Protein AF-A0AAC9FHW4-F1 (afdb_monomer)

Structure (mmCIF, N/CA/C/O backbone):
data_AF-A0AAC9FHW4-F1
#
_entry.id   AF-A0AAC9FHW4-F1
#
loop_
_atom_site.group_PDB
_atom_site.id
_atom_site.type_symbol
_atom_site.label_atom_id
_atom_site.label_alt_id
_atom_site.label_comp_id
_atom_site.label_asym_id
_atom_site.label_entity_id
_atom_site.label_seq_id
_atom_site.pdbx_PDB_ins_code
_atom_site.Cartn_x
_atom_site.Cartn_y
_atom_site.Cartn_z
_atom_site.occupancy
_atom_site.B_iso_or_equiv
_atom_site.auth_seq_id
_atom_site.auth_comp_id
_atom_site.auth_asym_id
_atom_site.auth_atom_id
_atom_site.pdbx_PDB_model_num
ATOM 1 N N . MET A 1 1 ? 6.928 -5.629 9.875 1.00 73.44 1 MET A N 1
ATOM 2 C CA . MET A 1 1 ? 7.093 -4.383 9.097 1.00 73.44 1 MET A CA 1
ATOM 3 C C . MET A 1 1 ? 8.314 -4.429 8.201 1.00 73.44 1 MET A C 1
ATOM 5 O O . MET A 1 1 ? 8.161 -4.193 7.017 1.00 73.44 1 MET A O 1
ATOM 9 N N . GLN A 1 2 ? 9.474 -4.839 8.719 1.00 75.31 2 GLN A N 1
ATOM 10 C CA . GLN A 1 2 ? 10.683 -5.046 7.914 1.00 75.31 2 GLN A CA 1
ATOM 11 C C . GLN A 1 2 ? 10.472 -5.975 6.700 1.00 75.31 2 GLN A C 1
ATOM 13 O O . GLN A 1 2 ? 11.010 -5.702 5.638 1.00 75.31 2 GLN A O 1
ATOM 18 N N . LEU A 1 3 ? 9.612 -6.999 6.814 1.00 80.44 3 LEU A N 1
ATOM 19 C CA . LEU A 1 3 ? 9.205 -7.847 5.680 1.00 80.44 3 LEU A CA 1
ATOM 20 C C . LEU A 1 3 ? 8.473 -7.079 4.564 1.00 80.44 3 LEU A C 1
ATOM 22 O O . LEU A 1 3 ? 8.723 -7.333 3.396 1.00 80.44 3 LEU A O 1
ATOM 26 N N . LEU A 1 4 ? 7.598 -6.126 4.908 1.00 85.44 4 LEU A N 1
ATOM 27 C CA . LEU A 1 4 ? 6.875 -5.317 3.920 1.00 85.44 4 LEU A CA 1
ATOM 28 C C . LEU A 1 4 ? 7.820 -4.360 3.190 1.00 85.44 4 LEU A C 1
ATOM 30 O O . LEU A 1 4 ? 7.746 -4.245 1.973 1.00 85.44 4 LEU A O 1
ATOM 34 N N . VAL A 1 5 ? 8.695 -3.681 3.938 1.00 86.81 5 VAL A N 1
ATOM 35 C CA . VAL A 1 5 ? 9.713 -2.795 3.354 1.00 86.81 5 VAL A CA 1
ATOM 36 C C . VAL A 1 5 ? 10.633 -3.605 2.441 1.00 86.81 5 VAL A C 1
ATOM 38 O O . VAL A 1 5 ? 10.823 -3.232 1.291 1.00 86.81 5 VAL A O 1
ATOM 41 N N . GLY A 1 6 ? 11.104 -4.763 2.914 1.00 86.06 6 GLY A N 1
ATOM 42 C CA . GLY A 1 6 ? 11.945 -5.663 2.131 1.00 86.06 6 GLY A CA 1
ATOM 43 C C . GLY A 1 6 ? 11.282 -6.158 0.846 1.00 86.06 6 GLY A C 1
ATOM 44 O O . GLY A 1 6 ? 11.947 -6.192 -0.178 1.00 86.06 6 GLY A O 1
ATOM 45 N N . GLU A 1 7 ? 9.987 -6.492 0.864 1.00 86.38 7 GLU A N 1
ATOM 46 C CA . GLU A 1 7 ? 9.257 -6.894 -0.350 1.00 86.38 7 GLU A CA 1
ATOM 47 C C . GLU A 1 7 ? 9.113 -5.726 -1.339 1.00 86.38 7 GLU A C 1
ATOM 49 O O . GLU A 1 7 ? 9.273 -5.908 -2.544 1.00 86.38 7 GLU A O 1
ATOM 54 N N . LEU A 1 8 ? 8.828 -4.519 -0.836 1.00 89.12 8 LEU A N 1
ATOM 55 C CA . LEU A 1 8 ? 8.632 -3.325 -1.661 1.00 89.12 8 LEU A CA 1
ATOM 56 C C . LEU A 1 8 ? 9.924 -2.820 -2.312 1.00 89.12 8 LEU A C 1
ATOM 58 O O . LEU A 1 8 ? 9.878 -2.329 -3.437 1.00 89.12 8 LEU A O 1
ATOM 62 N N . GLU A 1 9 ? 11.051 -2.940 -1.615 1.00 91.00 9 GLU A N 1
ATOM 63 C CA . GLU A 1 9 ? 12.380 -2.554 -2.107 1.00 91.00 9 GLU A CA 1
ATOM 64 C C . GLU A 1 9 ? 13.094 -3.712 -2.825 1.00 91.00 9 GLU A C 1
ATOM 66 O O . GLU A 1 9 ? 14.223 -3.560 -3.288 1.00 91.00 9 GLU A O 1
ATOM 71 N N . SER A 1 10 ? 12.454 -4.884 -2.918 1.00 86.94 10 SER A N 1
ATOM 72 C CA . SER A 1 10 ? 13.058 -6.076 -3.508 1.00 86.94 10 SER A CA 1
ATOM 73 C C . SER A 1 10 ? 13.203 -5.969 -5.024 1.00 86.94 10 SER A C 1
ATOM 75 O O . SER A 1 10 ? 12.251 -5.665 -5.751 1.00 86.94 10 SER A O 1
ATOM 77 N N . GLU A 1 11 ? 14.359 -6.405 -5.524 1.00 89.06 11 GLU A N 1
ATOM 78 C CA . GLU A 1 11 ? 14.592 -6.648 -6.952 1.00 89.06 11 GLU A CA 1
ATOM 79 C C . GLU A 1 11 ? 13.652 -7.712 -7.539 1.00 89.06 11 GLU A C 1
ATOM 81 O O . GLU A 1 11 ? 13.409 -7.716 -8.742 1.00 89.06 11 GLU A O 1
ATOM 86 N N . LYS A 1 12 ? 13.076 -8.591 -6.700 1.00 87.50 12 LYS A N 1
ATOM 87 C CA . LYS A 1 12 ? 12.129 -9.637 -7.120 1.00 87.50 12 LYS A CA 1
ATOM 88 C C . LYS A 1 12 ? 10.969 -9.071 -7.940 1.00 87.50 12 LYS A C 1
ATOM 90 O O . LYS A 1 12 ? 10.537 -9.708 -8.897 1.00 87.50 12 LYS A O 1
ATOM 95 N N . HIS A 1 13 ? 10.462 -7.902 -7.548 1.00 89.00 13 HIS A N 1
ATOM 96 C CA . HIS A 1 13 ? 9.366 -7.233 -8.244 1.00 89.00 13 HIS A CA 1
ATOM 97 C C . HIS A 1 13 ? 9.831 -6.000 -9.030 1.00 89.00 13 HIS A C 1
ATOM 99 O O . HIS A 1 13 ? 9.156 -5.641 -9.999 1.00 89.00 13 HIS A O 1
ATOM 105 N N . ASP A 1 14 ? 10.950 -5.372 -8.639 1.00 92.81 14 ASP A N 1
ATOM 106 C CA . ASP A 1 14 ? 11.435 -4.086 -9.173 1.00 92.81 14 ASP A CA 1
ATOM 107 C C . ASP A 1 14 ? 10.285 -3.073 -9.281 1.00 92.81 14 ASP A C 1
ATOM 109 O O . ASP A 1 14 ? 9.870 -2.655 -10.369 1.00 92.81 14 ASP A O 1
ATOM 113 N N . PHE A 1 15 ? 9.684 -2.767 -8.127 1.00 94.88 15 PHE A N 1
ATOM 114 C CA . PHE A 1 15 ? 8.540 -1.871 -8.066 1.00 94.88 15 PHE A CA 1
ATOM 115 C C . PHE A 1 15 ? 8.931 -0.431 -8.401 1.00 94.88 15 PHE A C 1
ATOM 117 O O . PHE A 1 15 ? 9.879 0.138 -7.861 1.00 94.88 15 PHE A O 1
ATOM 124 N N . ARG A 1 16 ? 8.110 0.196 -9.243 1.00 95.69 16 ARG A N 1
ATOM 125 C CA . ARG A 1 16 ? 8.141 1.619 -9.565 1.00 95.69 16 ARG A CA 1
ATOM 126 C C . ARG A 1 16 ? 6.859 2.282 -9.125 1.00 95.69 16 ARG A C 1
ATOM 128 O O . ARG A 1 16 ? 5.760 1.743 -9.278 1.00 95.69 16 ARG A O 1
ATOM 135 N N . PHE A 1 17 ? 6.992 3.485 -8.589 1.00 96.75 17 PHE A N 1
ATOM 136 C CA . PHE A 1 17 ? 5.844 4.275 -8.202 1.00 96.75 17 PHE A CA 1
ATOM 137 C C . PHE 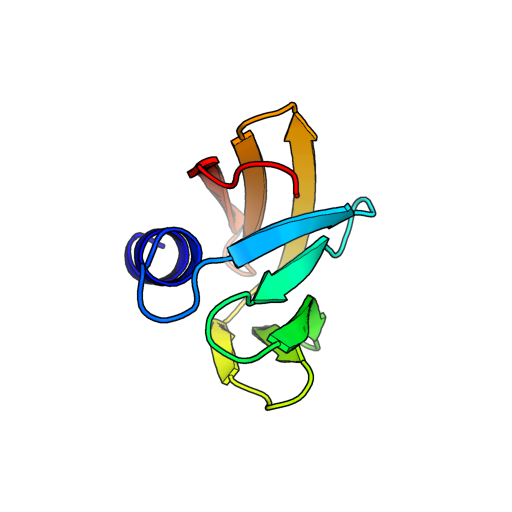A 1 17 ? 5.059 4.687 -9.448 1.00 96.75 17 PHE A C 1
ATOM 139 O O . PHE A 1 17 ? 5.614 5.284 -10.373 1.00 96.75 17 PHE A O 1
ATOM 146 N N . LYS A 1 18 ? 3.749 4.411 -9.442 1.00 96.19 18 LYS A N 1
ATOM 147 C CA . LYS A 1 18 ? 2.834 4.818 -10.513 1.00 96.19 18 LYS A CA 1
ATOM 148 C C . LYS A 1 18 ? 1.924 5.966 -10.085 1.00 96.19 18 LYS A C 1
ATOM 150 O O . LYS A 1 18 ? 1.860 6.987 -10.761 1.00 96.19 18 LYS A O 1
ATOM 155 N N . SER A 1 19 ? 1.185 5.792 -8.990 1.00 96.69 19 SER A N 1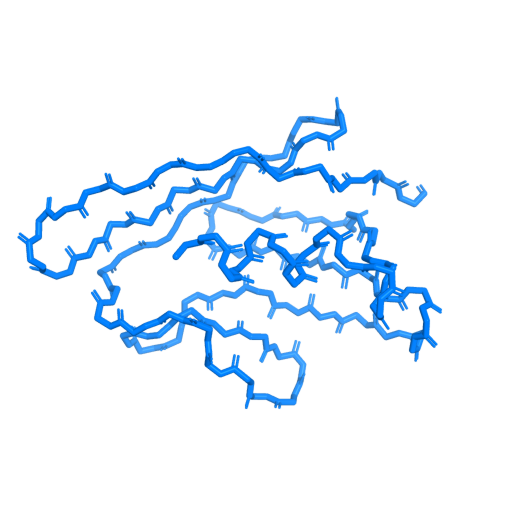
ATOM 156 C CA . SER A 1 19 ? 0.294 6.814 -8.412 1.00 96.69 19 SER A CA 1
ATOM 157 C C . SER A 1 19 ? -0.172 6.396 -7.015 1.00 96.69 19 SER A C 1
ATOM 159 O O . SER A 1 19 ? -0.137 5.211 -6.693 1.00 96.69 19 SER A O 1
ATOM 161 N N . ASN A 1 20 ? -0.663 7.325 -6.193 1.00 97.06 20 ASN A N 1
ATOM 162 C CA . ASN A 1 20 ? -1.307 7.003 -4.919 1.00 97.06 20 ASN A CA 1
ATOM 163 C C . ASN A 1 20 ? -2.575 7.827 -4.677 1.00 97.06 20 ASN A C 1
ATOM 165 O O . ASN A 1 20 ? -2.785 8.885 -5.265 1.00 97.06 20 ASN A O 1
ATOM 169 N N . SER A 1 21 ? -3.396 7.316 -3.768 1.00 96.44 21 SER A N 1
ATOM 170 C CA . SER A 1 21 ? -4.363 8.081 -2.988 1.00 96.44 21 SER A CA 1
ATOM 171 C C . SER A 1 21 ? -3.901 8.092 -1.526 1.00 96.44 21 SER A C 1
ATOM 173 O O . SER A 1 21 ? -2.836 7.567 -1.195 1.00 96.44 21 SER A O 1
ATOM 175 N N . SER A 1 22 ? -4.705 8.658 -0.630 1.00 95.31 22 SER A N 1
ATOM 176 C CA . SER A 1 22 ? -4.422 8.609 0.801 1.00 95.31 22 SER A CA 1
ATOM 177 C C . SER A 1 22 ? -4.487 7.190 1.364 1.00 95.31 22 SER A C 1
ATOM 179 O O . SER A 1 22 ? -3.771 6.925 2.315 1.00 95.31 22 SER A O 1
ATOM 181 N N . THR A 1 23 ? -5.285 6.275 0.799 1.00 96.50 23 THR A N 1
ATOM 182 C CA . THR A 1 23 ? -5.547 4.931 1.367 1.00 96.50 23 THR A CA 1
ATOM 183 C C . THR A 1 23 ? -5.049 3.757 0.524 1.00 96.50 23 THR A C 1
ATOM 185 O O . THR A 1 23 ? -5.147 2.609 0.957 1.00 96.50 23 THR A O 1
ATOM 188 N N . TY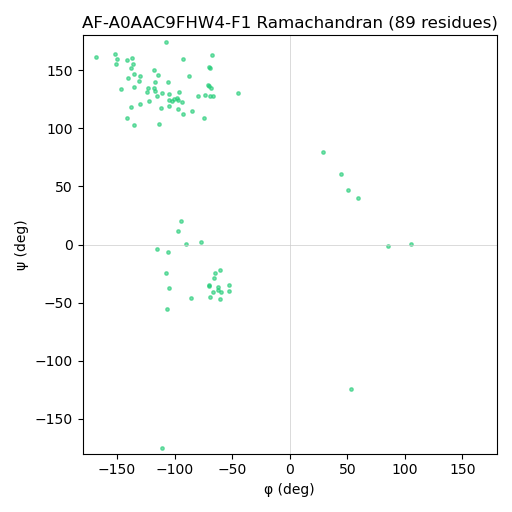R A 1 24 ? -4.505 4.016 -0.666 1.00 96.69 24 TYR A N 1
ATOM 189 C CA . TYR A 1 24 ? -3.905 2.992 -1.521 1.00 96.69 24 TYR A CA 1
ATOM 190 C C . TYR A 1 24 ? -2.776 3.569 -2.374 1.00 96.69 24 TYR A C 1
ATOM 192 O O . TYR A 1 24 ? -2.744 4.768 -2.660 1.00 96.69 24 TYR A 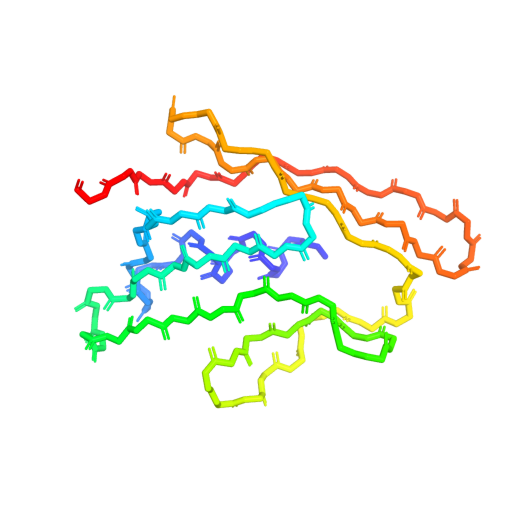O 1
ATOM 200 N N . VAL A 1 25 ? -1.896 2.697 -2.858 1.00 97.19 25 VAL A N 1
ATOM 201 C CA . VAL A 1 25 ? -0.858 3.030 -3.841 1.00 97.19 25 VAL A CA 1
ATOM 202 C C . VAL A 1 25 ? -0.868 2.020 -4.983 1.00 97.19 25 VAL A C 1
ATOM 204 O O . VAL A 1 25 ? -1.068 0.826 -4.770 1.00 97.19 25 VAL A O 1
ATOM 207 N N . TYR A 1 26 ? -0.667 2.510 -6.202 1.00 97.38 26 TYR A N 1
ATOM 208 C CA . TYR A 1 26 ? -0.390 1.690 -7.370 1.00 97.38 26 TYR A CA 1
ATOM 209 C C . TYR A 1 26 ? 1.116 1.659 -7.627 1.00 97.38 26 TYR A C 1
ATOM 211 O O . TYR A 1 26 ? 1.752 2.707 -7.780 1.00 97.38 26 TYR A O 1
ATOM 219 N N . LEU A 1 27 ? 1.656 0.449 -7.714 1.00 95.62 27 LEU A N 1
ATOM 220 C CA . LEU A 1 27 ? 3.047 0.157 -8.029 1.00 95.62 27 LEU A CA 1
ATOM 221 C C . LEU A 1 27 ? 3.098 -0.646 -9.323 1.00 95.62 27 LEU A C 1
ATOM 223 O O . LEU A 1 27 ? 2.323 -1.579 -9.517 1.00 95.62 27 LEU A O 1
ATOM 227 N N . GLU A 1 28 ? 3.990 -0.278 -10.225 1.00 95.50 28 GLU A N 1
ATOM 228 C CA . GLU A 1 28 ? 4.276 -1.060 -11.420 1.00 95.50 28 GLU A CA 1
ATOM 229 C C . GLU A 1 28 ? 5.454 -1.984 -11.124 1.00 95.50 28 GLU A C 1
ATOM 231 O O . GLU A 1 28 ? 6.504 -1.515 -10.709 1.00 95.50 28 GLU A O 1
ATOM 236 N N . SER A 1 29 ? 5.278 -3.291 -11.291 1.00 94.25 29 SER A N 1
ATOM 237 C CA . SER A 1 29 ? 6.385 -4.243 -11.271 1.00 94.25 29 SER A CA 1
ATOM 238 C C . SER A 1 29 ? 6.988 -4.298 -12.666 1.00 94.25 29 SER A C 1
ATOM 240 O O . SER A 1 29 ? 6.327 -4.747 -13.607 1.00 94.25 29 SER A O 1
ATOM 242 N N . ASN A 1 30 ? 8.241 -3.867 -12.798 1.00 93.12 30 ASN A N 1
ATOM 243 C CA . ASN A 1 30 ? 8.979 -4.005 -14.052 1.00 93.12 30 ASN A CA 1
ATOM 244 C C . ASN A 1 30 ? 9.322 -5.472 -14.341 1.00 93.12 30 ASN A C 1
ATOM 246 O O . ASN A 1 30 ? 9.282 -5.886 -15.498 1.00 93.12 30 ASN A O 1
ATOM 250 N N . ALA A 1 31 ? 9.611 -6.264 -13.300 1.00 92.38 31 ALA A N 1
ATOM 251 C CA . ALA A 1 31 ? 9.946 -7.681 -13.436 1.00 92.38 31 ALA A CA 1
ATOM 252 C C . ALA A 1 31 ? 8.790 -8.496 -14.043 1.00 92.38 31 ALA A C 1
ATOM 254 O O . ALA A 1 31 ? 9.008 -9.403 -14.844 1.00 92.38 31 ALA A O 1
ATOM 255 N N . GLU A 1 32 ? 7.549 -8.153 -13.690 1.00 90.94 32 GLU A N 1
ATOM 256 C CA . GLU A 1 32 ? 6.357 -8.878 -14.136 1.00 90.94 32 GLU A CA 1
ATOM 257 C C . GLU A 1 32 ? 5.544 -8.144 -15.210 1.00 90.94 32 GLU A C 1
ATOM 259 O O . GLU A 1 32 ? 4.573 -8.706 -15.722 1.00 90.94 32 GLU A O 1
ATOM 264 N N . ASN A 1 33 ? 5.908 -6.899 -15.538 1.00 91.31 33 ASN A N 1
ATOM 265 C CA . ASN A 1 33 ? 5.165 -5.996 -16.422 1.00 91.31 33 ASN A CA 1
ATOM 266 C C . ASN A 1 33 ? 3.674 -5.875 -16.031 1.00 91.31 33 ASN A C 1
ATOM 268 O O . ASN A 1 33 ? 2.765 -6.008 -16.856 1.00 91.31 33 ASN A O 1
ATOM 272 N N . LYS A 1 34 ? 3.415 -5.681 -14.730 1.00 93.19 34 LYS A N 1
ATOM 273 C CA . LYS A 1 34 ? 2.069 -5.636 -14.131 1.00 93.19 34 LYS A CA 1
ATOM 274 C C . LYS A 1 34 ? 1.929 -4.491 -13.144 1.00 93.19 34 LYS A C 1
ATOM 276 O O . LYS A 1 34 ? 2.895 -4.052 -12.532 1.00 93.19 34 LYS A O 1
ATOM 281 N N . VAL A 1 35 ? 0.693 -4.044 -12.942 1.00 95.31 35 VAL A N 1
ATOM 282 C CA . VAL A 1 35 ? 0.365 -3.022 -11.944 1.00 95.31 35 VAL A CA 1
ATOM 283 C C . VAL A 1 35 ? -0.298 -3.685 -10.752 1.00 95.31 35 VAL A C 1
ATOM 285 O O . VAL A 1 35 ? -1.332 -4.337 -10.891 1.00 95.31 35 VAL A O 1
ATOM 288 N N . TYR A 1 36 ? 0.283 -3.453 -9.587 1.00 94.75 36 TYR A N 1
ATOM 289 C CA . TYR A 1 36 ? -0.222 -3.885 -8.302 1.00 94.75 36 TYR A CA 1
ATOM 290 C C . TYR A 1 36 ? -0.816 -2.704 -7.545 1.00 94.75 36 TYR A C 1
ATOM 292 O O . TYR A 1 36 ? -0.272 -1.602 -7.542 1.00 94.75 36 TYR A O 1
ATOM 300 N N . LYS A 1 37 ? -1.937 -2.940 -6.877 1.00 96.00 37 LYS A N 1
ATOM 301 C CA . LYS A 1 37 ? -2.546 -2.032 -5.914 1.00 96.00 37 LYS A CA 1
ATOM 302 C C . LYS A 1 37 ? -2.286 -2.561 -4.516 1.00 96.00 37 LYS A C 1
ATOM 304 O O . LYS A 1 37 ? -2.725 -3.666 -4.194 1.00 96.00 37 LYS A O 1
ATOM 309 N N . LEU A 1 38 ? -1.596 -1.769 -3.707 1.00 95.56 38 LEU A N 1
ATOM 310 C CA . LEU A 1 38 ? -1.408 -2.009 -2.285 1.00 95.56 38 LEU A CA 1
ATOM 311 C C . LEU A 1 38 ? -2.447 -1.194 -1.517 1.00 95.56 38 LEU A C 1
ATOM 313 O O . LEU A 1 38 ? -2.461 0.037 -1.589 1.00 95.56 38 LEU A O 1
ATOM 317 N N . GLU A 1 39 ? -3.337 -1.879 -0.810 1.00 95.69 39 GLU A N 1
ATOM 318 C CA . GLU A 1 39 ? -4.416 -1.248 -0.054 1.00 95.69 39 GLU A CA 1
ATOM 319 C C . GLU A 1 39 ? -4.834 -2.084 1.151 1.00 95.69 39 GLU A C 1
ATOM 321 O O . GLU A 1 39 ? -4.554 -3.285 1.225 1.00 95.69 39 GLU A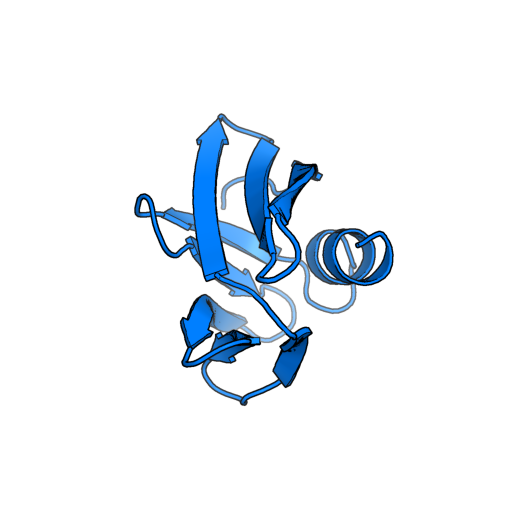 O 1
ATOM 326 N N . LYS A 1 40 ? -5.555 -1.447 2.076 1.00 94.94 40 LYS A N 1
ATOM 327 C CA . LYS A 1 40 ? -6.275 -2.171 3.117 1.00 94.94 40 LYS A CA 1
ATOM 328 C C . LYS A 1 40 ? -7.507 -2.852 2.522 1.00 94.94 40 LYS A C 1
ATOM 330 O O . LYS A 1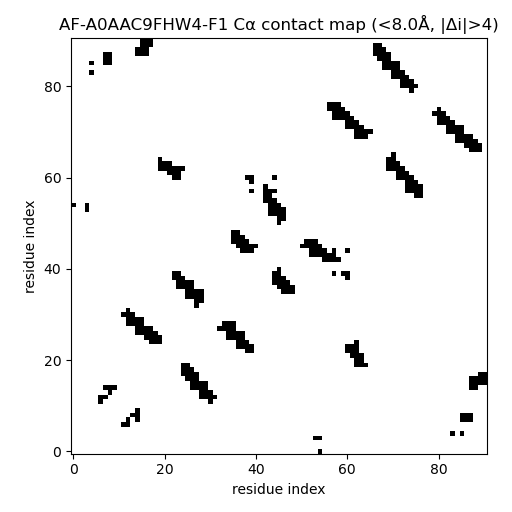 40 ? -8.341 -2.194 1.904 1.00 9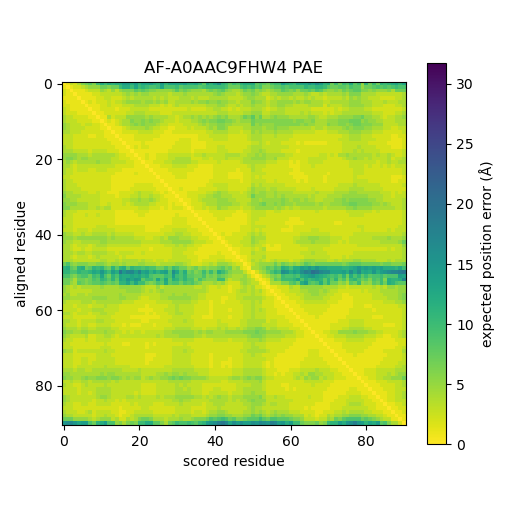4.94 40 LYS A O 1
ATOM 335 N N . TYR A 1 41 ? -7.659 -4.142 2.775 1.00 93.56 41 TYR A N 1
ATOM 336 C CA . TYR A 1 41 ? -8.860 -4.912 2.486 1.00 93.56 41 TYR A CA 1
ATOM 337 C C . TYR A 1 41 ? -9.251 -5.684 3.740 1.00 93.56 41 TYR A C 1
ATOM 339 O O . TYR A 1 41 ? -8.454 -6.461 4.248 1.00 93.56 41 TYR A O 1
ATOM 347 N N . GLN A 1 42 ? -10.465 -5.448 4.246 1.00 92.56 42 GLN A N 1
ATOM 348 C CA . GLN A 1 42 ? -10.867 -5.917 5.578 1.00 92.56 42 GLN A CA 1
ATOM 349 C C . GLN A 1 42 ? -9.845 -5.460 6.628 1.00 92.56 42 GLN A C 1
ATOM 351 O O . GLN A 1 42 ? -9.609 -4.257 6.705 1.00 92.56 42 GLN A O 1
ATOM 356 N N . ASP A 1 43 ? -9.259 -6.351 7.415 1.00 94.12 43 ASP A N 1
ATOM 357 C CA . ASP A 1 43 ? -8.249 -6.083 8.442 1.00 94.12 43 ASP A CA 1
ATOM 358 C C . ASP A 1 43 ? -6.806 -6.311 7.954 1.00 94.12 43 ASP A C 1
ATOM 360 O O . ASP A 1 43 ? -5.868 -6.285 8.749 1.00 94.12 43 ASP A O 1
ATOM 364 N N . GLU A 1 44 ? -6.599 -6.476 6.646 1.00 93.50 44 GLU A N 1
ATOM 365 C CA . GLU A 1 44 ? -5.294 -6.789 6.063 1.00 93.50 44 GLU A CA 1
ATOM 366 C C . GLU A 1 44 ? -4.796 -5.704 5.107 1.00 93.50 44 GLU A C 1
ATOM 368 O O . GLU A 1 44 ? -5.570 -5.047 4.412 1.00 93.50 44 GLU A O 1
ATOM 373 N N . LEU A 1 45 ? -3.476 -5.559 5.008 1.00 93.56 45 LEU A N 1
ATOM 374 C CA . LEU A 1 45 ? -2.800 -4.854 3.924 1.00 93.56 45 LEU A CA 1
ATOM 375 C C . LEU A 1 45 ? -2.349 -5.884 2.894 1.00 93.56 45 LEU A C 1
ATOM 377 O O . LEU A 1 45 ? -1.615 -6.814 3.234 1.00 93.56 45 LEU A O 1
ATOM 381 N N . ARG A 1 46 ? -2.757 -5.705 1.638 1.00 92.75 46 ARG A N 1
ATOM 382 C CA . ARG A 1 46 ? -2.515 -6.694 0.582 1.00 92.75 46 ARG A CA 1
ATOM 383 C C . ARG A 1 46 ? -2.179 -6.070 -0.764 1.00 92.75 46 ARG A C 1
ATOM 385 O O . ARG A 1 46 ? -2.598 -4.947 -1.051 1.00 92.75 46 ARG A O 1
ATOM 392 N N . PHE A 1 47 ? -1.538 -6.860 -1.621 1.00 92.50 47 PHE A N 1
ATOM 393 C CA . PHE A 1 47 ? -1.454 -6.586 -3.055 1.00 92.50 47 PHE A CA 1
ATOM 394 C C . PHE A 1 47 ? -2.644 -7.166 -3.831 1.00 92.50 47 PHE A C 1
ATOM 396 O O . PHE A 1 47 ? -3.152 -8.249 -3.526 1.00 92.50 47 PHE A O 1
ATOM 403 N N . SER A 1 48 ? -3.066 -6.455 -4.877 1.00 91.56 48 SER A N 1
ATOM 404 C CA . SER A 1 48 ? -4.011 -6.943 -5.887 1.00 91.56 48 SER A CA 1
ATOM 405 C C . SER A 1 48 ? -3.608 -6.481 -7.298 1.00 91.56 48 SER A C 1
ATOM 407 O O . SER A 1 48 ? -3.135 -5.354 -7.429 1.00 91.56 48 SER A O 1
ATOM 409 N N . PRO A 1 49 ? -3.787 -7.298 -8.356 1.00 86.81 49 PRO A N 1
ATOM 410 C CA . PRO A 1 49 ? -4.277 -8.682 -8.341 1.00 86.81 49 PRO A CA 1
ATOM 411 C C . PRO A 1 49 ? -3.282 -9.648 -7.669 1.00 86.81 49 PRO A C 1
ATOM 413 O O . PRO A 1 49 ? -2.125 -9.302 -7.471 1.00 86.81 49 PRO A O 1
ATOM 416 N N . GLY A 1 50 ? -3.740 -10.847 -7.290 1.00 73.31 50 GLY A N 1
ATOM 417 C CA . GLY A 1 50 ? -2.876 -11.900 -6.728 1.00 73.31 50 GLY A CA 1
ATOM 418 C C . GLY A 1 50 ? -2.982 -12.153 -5.220 1.00 73.31 50 GLY A C 1
ATOM 419 O O . GLY A 1 50 ? -2.292 -13.045 -4.755 1.00 73.31 50 GLY A O 1
ATOM 420 N N . TYR A 1 51 ? -3.842 -11.421 -4.493 1.00 65.06 51 TYR A N 1
ATOM 421 C CA . TYR A 1 51 ? -4.143 -11.570 -3.053 1.00 65.06 51 TYR A CA 1
ATOM 422 C C . TYR A 1 51 ? -2.980 -12.135 -2.222 1.00 65.06 51 TYR A C 1
ATOM 424 O O . TYR A 1 51 ? -2.954 -13.314 -1.879 1.00 65.06 51 TYR A O 1
ATOM 432 N N . ILE A 1 52 ? -2.021 -11.272 -1.893 1.00 77.00 52 ILE A N 1
ATOM 433 C CA . ILE A 1 52 ? -0.937 -11.611 -0.967 1.00 77.00 52 ILE A CA 1
ATOM 434 C C . ILE A 1 52 ? -1.125 -10.741 0.280 1.00 77.00 52 ILE A C 1
ATOM 436 O O . ILE A 1 52 ? -0.861 -9.535 0.196 1.00 77.00 52 ILE A O 1
ATOM 440 N N . PRO A 1 53 ? -1.637 -11.290 1.399 1.00 72.50 53 PRO A N 1
ATOM 441 C CA . PRO A 1 53 ? -1.709 -10.560 2.658 1.00 72.50 53 PRO A CA 1
ATOM 442 C C . PRO A 1 53 ? -0.295 -10.351 3.210 1.00 72.50 53 PRO A C 1
ATOM 444 O O . PRO A 1 53 ? 0.488 -11.291 3.325 1.00 72.50 53 PRO A O 1
ATOM 447 N N . LEU A 1 54 ? 0.045 -9.102 3.528 1.00 82.12 54 LEU A N 1
ATOM 448 C CA . LEU A 1 54 ? 1.380 -8.712 3.996 1.00 82.12 54 LEU A CA 1
ATOM 449 C C . LEU A 1 54 ? 1.396 -8.434 5.497 1.00 82.12 54 LEU A C 1
ATOM 451 O O . LEU A 1 54 ? 2.379 -8.712 6.182 1.00 82.12 54 LEU A O 1
ATOM 455 N N . ILE A 1 55 ? 0.323 -7.825 6.002 1.00 90.06 55 ILE A N 1
ATOM 456 C CA . ILE A 1 55 ? 0.166 -7.434 7.402 1.00 90.06 55 ILE A CA 1
ATOM 457 C C . ILE A 1 55 ? -1.320 -7.568 7.757 1.00 90.06 55 ILE A C 1
ATOM 459 O O . ILE A 1 55 ? -2.162 -7.099 6.996 1.00 90.06 55 ILE A O 1
ATOM 463 N N . ALA A 1 56 ? -1.627 -8.183 8.900 1.00 91.56 56 ALA A N 1
ATOM 464 C CA . ALA A 1 56 ? -2.983 -8.353 9.434 1.00 91.56 56 ALA A CA 1
ATOM 465 C C . ALA A 1 56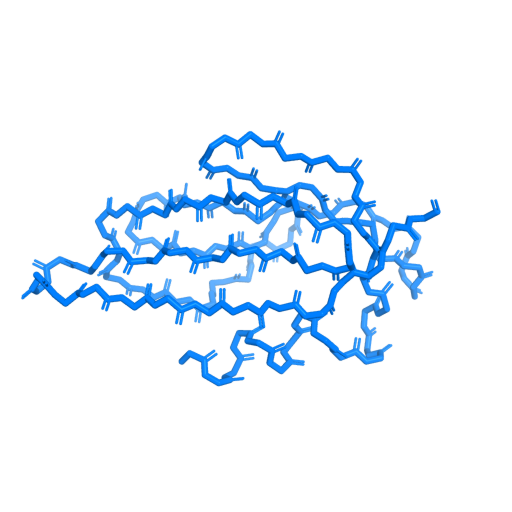 ? -3.243 -7.443 10.652 1.00 91.56 56 ALA A C 1
ATOM 467 O O . ALA A 1 56 ? -2.317 -6.794 11.153 1.00 91.56 56 ALA A O 1
ATOM 468 N N . HIS A 1 57 ? -4.490 -7.431 11.138 1.00 94.12 57 HIS A N 1
ATOM 469 C CA . HIS A 1 57 ? -4.958 -6.652 12.298 1.00 94.12 57 HIS A CA 1
ATOM 470 C C . HIS A 1 57 ? -4.764 -5.138 12.147 1.00 94.12 57 HIS A C 1
ATOM 472 O O . HIS A 1 57 ? -4.343 -4.426 13.068 1.00 94.12 57 HIS A O 1
ATOM 478 N N . ILE A 1 58 ? -5.017 -4.652 10.935 1.00 94.44 58 ILE A N 1
ATOM 479 C CA . ILE A 1 58 ? -4.872 -3.253 10.568 1.00 94.44 58 ILE A CA 1
ATOM 480 C C . ILE A 1 58 ? -6.218 -2.558 10.682 1.00 94.44 58 ILE A C 1
ATOM 482 O O . ILE A 1 58 ? -7.205 -2.953 10.063 1.00 94.44 58 ILE A O 1
ATOM 486 N N . LYS A 1 59 ? -6.209 -1.412 11.353 1.00 96.62 59 LYS A N 1
ATOM 487 C CA . LYS A 1 59 ? -7.336 -0.492 11.444 1.00 96.62 59 LYS A CA 1
ATOM 488 C C . LYS A 1 59 ? -7.374 0.479 10.270 1.00 96.62 59 LYS A C 1
ATOM 490 O O . LYS A 1 59 ? -8.424 0.675 9.655 1.00 96.62 59 LYS A O 1
ATOM 495 N N . ALA A 1 60 ? -6.231 1.067 9.927 1.00 96.50 60 ALA A N 1
ATOM 496 C CA . ALA A 1 60 ? -6.102 2.002 8.814 1.00 96.50 60 ALA A CA 1
ATOM 497 C C . ALA A 1 60 ? -4.696 1.976 8.206 1.00 96.50 60 ALA A C 1
ATOM 499 O O . ALA A 1 60 ? -3.714 1.658 8.873 1.00 96.50 60 ALA A O 1
ATOM 500 N N . VAL A 1 61 ? -4.606 2.361 6.935 1.00 96.25 61 VAL A N 1
ATOM 501 C CA . VAL A 1 61 ? -3.339 2.599 6.242 1.00 96.25 61 VAL A CA 1
ATOM 502 C C . VAL A 1 61 ? -3.394 3.958 5.563 1.00 96.25 61 VAL A C 1
ATOM 504 O O . VAL A 1 61 ? -4.455 4.363 5.080 1.00 96.25 61 VAL A O 1
ATOM 507 N N . SER A 1 62 ? -2.260 4.653 5.514 1.00 97.44 62 SER A N 1
ATOM 508 C CA . SER A 1 62 ? -2.124 5.834 4.677 1.00 97.44 62 SER A CA 1
ATOM 509 C C . SER A 1 62 ? -0.824 5.880 3.892 1.00 97.44 62 SER A C 1
ATOM 511 O O . SER A 1 62 ? 0.224 5.479 4.404 1.00 97.44 62 SER A O 1
ATOM 513 N N . PHE A 1 63 ? -0.903 6.448 2.691 1.00 97.12 63 PHE A N 1
ATOM 514 C CA . PHE A 1 63 ? 0.208 6.590 1.757 1.00 97.12 63 PHE A CA 1
ATOM 515 C C . PHE A 1 63 ? 0.426 8.057 1.374 1.00 97.12 63 PHE A C 1
ATOM 517 O O . PHE A 1 63 ? -0.526 8.763 1.043 1.00 97.12 63 PHE A O 1
ATOM 524 N N . ASP A 1 64 ? 1.683 8.497 1.377 1.00 97.00 64 ASP A N 1
ATOM 525 C CA . ASP A 1 64 ? 2.115 9.804 0.863 1.00 97.00 64 ASP A CA 1
ATOM 526 C C . ASP A 1 64 ? 3.414 9.619 0.079 1.00 97.00 64 ASP A C 1
ATOM 528 O O . ASP A 1 64 ? 4.414 9.166 0.635 1.00 97.00 64 ASP A O 1
ATOM 532 N N . TYR A 1 65 ? 3.407 9.933 -1.214 1.00 96.62 65 TYR A N 1
ATOM 533 C CA . TYR A 1 65 ? 4.587 9.779 -2.056 1.00 96.62 65 TYR A CA 1
ATOM 534 C C . TYR A 1 65 ? 5.297 11.113 -2.261 1.00 96.62 65 TYR A C 1
ATOM 536 O O . TYR A 1 65 ? 4.716 12.084 -2.747 1.00 96.62 65 TYR A O 1
ATOM 544 N N . LYS A 1 66 ? 6.589 11.130 -1.934 1.00 95.56 66 LYS A N 1
ATOM 545 C CA . LYS A 1 66 ? 7.517 12.217 -2.237 1.00 95.56 66 LYS A CA 1
ATOM 546 C C . LYS A 1 66 ? 8.793 11.598 -2.759 1.00 95.56 66 LYS A C 1
ATOM 548 O O . LYS A 1 66 ? 9.576 11.067 -1.977 1.00 95.56 66 LYS A O 1
ATOM 553 N N . GLU A 1 67 ? 8.966 11.660 -4.072 1.00 93.25 67 GLU A N 1
ATOM 554 C CA . GLU A 1 67 ? 10.073 11.021 -4.775 1.00 93.25 67 GLU A CA 1
ATOM 555 C C . GLU A 1 67 ? 11.429 11.249 -4.078 1.00 93.25 67 GLU A C 1
ATOM 557 O O . GLU A 1 67 ? 11.741 12.393 -3.730 1.00 93.25 67 GLU A O 1
ATOM 562 N N . PRO A 1 68 ? 12.226 10.183 -3.844 1.00 94.56 68 PRO A N 1
ATOM 563 C CA . PRO A 1 68 ? 12.019 8.773 -4.226 1.00 94.56 68 PRO A CA 1
ATOM 564 C C . PRO A 1 68 ? 11.353 7.905 -3.139 1.00 94.56 68 PRO A C 1
ATOM 566 O O . PRO A 1 68 ? 11.503 6.687 -3.142 1.00 94.56 68 PRO A O 1
ATOM 569 N N . PHE A 1 69 ? 10.668 8.508 -2.167 1.00 96.00 69 PHE A N 1
ATOM 570 C CA . PHE A 1 69 ? 10.140 7.800 -1.005 1.00 96.00 69 PHE A CA 1
ATOM 571 C C . PHE A 1 69 ? 8.615 7.721 -0.998 1.00 96.00 69 PHE A C 1
ATOM 573 O O . PHE A 1 69 ? 7.905 8.727 -1.081 1.00 96.00 69 PHE A O 1
ATOM 580 N N . LEU A 1 70 ? 8.109 6.512 -0.782 1.00 96.31 70 LEU A N 1
ATOM 581 C CA . LEU A 1 70 ? 6.734 6.267 -0.384 1.00 96.31 70 LEU A CA 1
ATOM 582 C C . LEU A 1 70 ? 6.662 6.203 1.143 1.00 96.31 70 LEU A C 1
ATOM 584 O O . LEU A 1 70 ? 7.166 5.268 1.765 1.00 96.31 70 LEU A O 1
ATOM 588 N N . LYS A 1 71 ? 6.006 7.184 1.756 1.00 96.25 71 LYS A N 1
ATOM 589 C CA . LYS A 1 71 ? 5.699 7.155 3.184 1.00 96.25 71 LYS A CA 1
ATOM 590 C C . LYS A 1 71 ? 4.485 6.280 3.418 1.00 96.25 71 LYS A C 1
ATOM 592 O O . LYS A 1 71 ? 3.424 6.502 2.834 1.00 96.25 71 LYS A O 1
ATOM 597 N N . LEU A 1 72 ? 4.641 5.333 4.325 1.00 95.38 72 LEU A N 1
ATOM 598 C CA . LEU A 1 72 ? 3.608 4.416 4.758 1.00 95.38 72 LEU A CA 1
ATOM 599 C C . LEU A 1 72 ? 3.330 4.646 6.239 1.00 95.38 72 LEU A C 1
ATOM 601 O O . LEU A 1 72 ? 4.249 4.675 7.055 1.00 95.38 72 LEU A O 1
ATOM 605 N N . LYS A 1 73 ? 2.056 4.766 6.602 1.00 96.56 73 LYS A N 1
ATOM 606 C CA . LYS A 1 73 ? 1.606 4.712 7.994 1.00 96.56 73 LYS A CA 1
ATOM 607 C C . LYS A 1 73 ? 0.564 3.614 8.130 1.00 96.56 73 LYS A C 1
ATOM 609 O O . LYS A 1 73 ? -0.381 3.581 7.349 1.00 96.56 73 LYS A O 1
ATOM 614 N N . ILE A 1 74 ? 0.722 2.758 9.130 1.00 96.00 74 ILE A N 1
ATOM 615 C CA . ILE A 1 74 ? -0.227 1.698 9.468 1.00 96.00 74 ILE A CA 1
ATOM 616 C C . ILE A 1 74 ? -0.666 1.905 10.912 1.00 96.00 74 ILE A C 1
ATOM 618 O O . ILE A 1 74 ? 0.171 1.953 11.811 1.00 96.00 74 ILE A O 1
ATOM 622 N N . ASP A 1 75 ? -1.971 2.020 11.121 1.00 97.12 75 ASP A N 1
ATOM 623 C CA . ASP A 1 75 ? -2.589 2.014 12.441 1.00 97.12 75 ASP A CA 1
ATOM 624 C C . ASP A 1 75 ? -3.196 0.625 12.670 1.00 97.12 75 ASP A C 1
ATOM 626 O O . ASP A 1 75 ? -4.006 0.168 11.862 1.00 97.12 75 ASP A O 1
ATOM 630 N N . PHE A 1 76 ? -2.795 -0.051 13.743 1.00 96.50 76 PHE A N 1
ATOM 631 C CA . PHE A 1 76 ? -3.243 -1.396 14.110 1.00 96.50 76 PHE A CA 1
ATOM 632 C C . PHE A 1 76 ? -4.444 -1.349 15.061 1.00 96.50 76 PHE A C 1
ATOM 634 O O . PHE A 1 76 ? -4.686 -0.350 15.745 1.00 96.50 76 PHE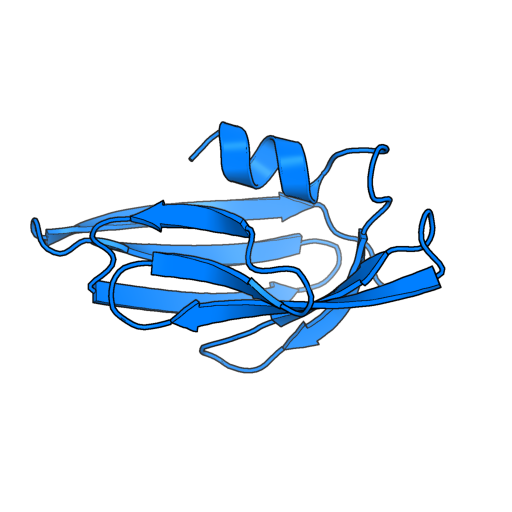 A O 1
ATOM 641 N N . ASP A 1 77 ? -5.195 -2.448 15.136 1.00 95.38 77 ASP A N 1
ATOM 642 C CA . ASP A 1 77 ? -6.381 -2.547 16.001 1.00 95.38 77 ASP A CA 1
ATOM 643 C C . ASP A 1 77 ? -6.046 -2.459 17.499 1.00 95.38 77 ASP A C 1
ATOM 645 O O . ASP A 1 77 ? -6.865 -2.004 18.297 1.00 95.38 77 ASP A O 1
ATOM 649 N N . ASN A 1 78 ? -4.814 -2.811 17.881 1.00 94.94 78 ASN A N 1
ATOM 650 C CA . ASN A 1 78 ? -4.301 -2.687 19.250 1.00 94.94 78 ASN A CA 1
ATOM 651 C C . ASN A 1 78 ? -3.904 -1.244 19.641 1.00 94.94 78 ASN A C 1
ATOM 653 O O . ASN A 1 78 ? -3.405 -1.029 20.744 1.00 94.94 78 ASN A O 1
ATOM 657 N N . GLY A 1 79 ? -4.090 -0.264 18.749 1.00 95.56 79 GLY A N 1
ATOM 658 C CA . GLY A 1 79 ? -3.718 1.136 18.966 1.00 95.56 79 GLY A CA 1
ATOM 659 C C . GLY A 1 79 ? -2.261 1.475 18.637 1.00 95.56 79 GLY A C 1
ATOM 660 O O . GLY A 1 79 ? -1.877 2.639 18.744 1.00 95.56 79 GLY A O 1
ATOM 661 N N . GLU A 1 80 ? -1.450 0.503 18.215 1.00 96.62 80 GLU A N 1
ATOM 662 C CA . GLU A 1 80 ? -0.092 0.750 17.736 1.00 96.62 80 GLU A CA 1
ATOM 663 C C . GLU A 1 80 ? -0.125 1.481 16.385 1.00 96.62 80 GLU A C 1
ATOM 665 O O . GLU A 1 80 ? -0.874 1.121 15.477 1.00 96.62 80 GLU A O 1
ATOM 670 N N . THR A 1 81 ? 0.732 2.489 16.226 1.00 96.69 81 THR A N 1
ATOM 671 C CA . THR A 1 81 ? 0.965 3.148 14.939 1.00 96.69 81 THR A CA 1
ATOM 672 C C . THR A 1 81 ? 2.392 2.900 14.503 1.00 96.69 81 THR A C 1
ATOM 674 O O . THR A 1 81 ? 3.342 3.236 15.212 1.00 96.69 81 THR A O 1
ATOM 677 N N . LYS A 1 82 ? 2.544 2.412 13.278 1.00 95.00 82 LYS A N 1
ATOM 678 C CA . LYS A 1 82 ? 3.836 2.256 12.631 1.00 95.00 82 LYS A CA 1
ATOM 679 C C . LYS A 1 82 ? 3.979 3.165 11.420 1.00 95.00 82 LYS A C 1
ATOM 681 O O . LYS A 1 82 ? 3.006 3.433 10.718 1.00 95.00 82 LYS A O 1
ATOM 686 N N . LYS A 1 83 ? 5.198 3.648 11.186 1.00 95.69 83 LYS A N 1
ATOM 687 C CA . LYS A 1 83 ? 5.541 4.534 10.071 1.00 95.69 83 LYS A CA 1
ATOM 688 C C . LYS A 1 83 ? 6.835 4.066 9.430 1.00 95.69 83 LYS A C 1
ATOM 690 O O . LYS A 1 83 ? 7.784 3.792 10.152 1.00 95.69 83 LYS A O 1
ATOM 695 N N . GLU A 1 84 ? 6.859 4.036 8.107 1.00 93.38 84 GLU A N 1
ATOM 696 C CA . GLU A 1 84 ? 8.032 3.676 7.316 1.00 93.38 84 GLU A CA 1
ATOM 697 C C . GLU A 1 84 ? 8.180 4.617 6.126 1.00 93.38 84 GLU A C 1
ATOM 699 O O . GLU A 1 84 ? 7.193 5.137 5.599 1.00 93.38 84 GLU A O 1
ATOM 704 N N . ASN A 1 85 ? 9.422 4.802 5.690 1.00 93.81 85 ASN A N 1
ATOM 705 C CA . ASN A 1 85 ? 9.734 5.412 4.406 1.00 93.81 85 ASN A CA 1
ATOM 706 C C . ASN A 1 85 ? 10.341 4.325 3.533 1.00 93.81 85 ASN A C 1
ATOM 708 O O . ASN A 1 85 ? 11.394 3.796 3.870 1.00 93.81 85 ASN A O 1
ATOM 712 N N . VAL A 1 86 ? 9.673 4.012 2.433 1.00 93.81 86 VAL A N 1
ATOM 713 C CA . VAL A 1 86 ? 10.094 2.964 1.510 1.00 93.81 86 VAL A CA 1
ATOM 714 C C . VAL A 1 86 ? 10.693 3.615 0.277 1.00 93.81 86 VAL A C 1
ATOM 716 O O . VAL A 1 86 ? 10.081 4.519 -0.301 1.00 93.81 86 VAL A O 1
ATOM 719 N N . TYR A 1 87 ? 11.882 3.185 -0.119 1.00 94.00 87 TYR A N 1
ATOM 720 C CA . TYR A 1 87 ? 12.531 3.643 -1.335 1.00 94.00 87 TYR A CA 1
ATOM 721 C C . TYR A 1 87 ? 11.868 3.015 -2.563 1.00 94.00 87 TYR A C 1
ATOM 723 O O . TYR A 1 87 ? 12.012 1.828 -2.832 1.00 94.00 87 TYR A O 1
ATOM 731 N N . ILE A 1 88 ? 11.134 3.823 -3.326 1.00 93.44 88 ILE A N 1
ATOM 732 C CA . ILE A 1 88 ? 10.475 3.404 -4.563 1.00 93.44 88 ILE A CA 1
ATOM 733 C C . ILE A 1 88 ? 10.608 4.554 -5.551 1.00 93.44 88 ILE A C 1
ATOM 735 O O . ILE A 1 88 ? 9.958 5.586 -5.409 1.00 93.44 88 ILE A O 1
ATOM 739 N N . GLN A 1 89 ? 11.442 4.381 -6.569 1.00 92.81 89 GLN A N 1
ATOM 740 C CA . GLN A 1 89 ? 11.612 5.399 -7.602 1.00 92.81 89 GLN A CA 1
ATOM 741 C C . GLN A 1 89 ? 10.362 5.502 -8.483 1.00 92.81 89 GLN A C 1
ATOM 743 O O . GLN A 1 89 ? 9.634 4.523 -8.685 1.00 92.81 89 GLN A O 1
ATOM 748 N N . LYS A 1 90 ? 10.139 6.682 -9.061 1.00 90.56 90 LYS A N 1
ATOM 749 C CA . LYS A 1 90 ? 9.142 6.848 -10.116 1.00 90.56 90 LYS A CA 1
ATOM 750 C C . LYS A 1 90 ? 9.614 6.134 -11.389 1.00 90.56 90 LYS A C 1
ATOM 752 O O . LYS A 1 90 ? 10.815 5.941 -11.583 1.00 90.56 90 LYS A O 1
ATOM 757 N N . LYS A 1 91 ? 8.661 5.696 -12.210 1.00 79.00 91 LYS A N 1
ATOM 758 C CA . LYS A 1 91 ? 8.946 5.229 -13.571 1.00 79.00 91 LYS A CA 1
ATOM 759 C C . LYS A 1 91 ? 9.419 6.377 -14.459 1.00 79.00 91 LYS A C 1
ATOM 761 O O . LYS A 1 91 ? 8.849 7.485 -14.318 1.00 79.00 91 LYS A O 1
#

InterPro domains:
  IPR016977 Competence protein ComGF [PF15980] (2-81)

Foldseek 3Di:
DVQVLCVCQDPCQLWAFDDDDFFWGWTQRPNVRDIWIFGDDPQFTAIPPPGDTDDGQFPGWTWDDDPQWIWIWTQGVVRDIDIDTHGHHHD

Mean predicted aligned error: 3.39 Å

pLDDT: mean 92.06, std 6.42, range [65.06, 97.44]

Secondary structure (DSSP, 8-state):
-HHHHHHHT-TTTTEEEEEE-SSEEEEEETTTTEEEEEEEETTEEEEETTTEEEE-SEEEEEEEEETTEEEEEEEETTS-EEEEEEE--B-

Organism: NCBI:txid51663

Nearest PDB structures (foldseek):
  6iei-assembly1_A-2  TM=4.077E-01  e=1.556E+00  Borreliella burgdorferi B31
  6idc-assembly1_A-2  TM=4.091E-01  e=2.551E+00  Borreliella burgdorferi
  3ec5-assembly1_A  TM=4.447E-01  e=3.177E+00  Borreliella burgdorferi
  5y2z-assembly3_F  TM=4.285E-01  e=7.650E+00  Homo sapiens
  5y31-assembly2_D  TM=3.637E-01  e=4.930E+00  Homo sapiens

Radius of gyration: 12.15 Å; Cα contacts (8 Å, |Δi|>4): 207; chains: 1; bounding box: 26×24×36 Å

Sequence (91 aa):
MQLLVGELESEKHDFRFKSNSSTYVYLESNAENKVYKLEKYQDELRFSPGYIPLIAHIKAVSFDYKEPFLKLKIDFDNGETKKENVYIQKK

Solvent-accessible surface area (backbone atoms only — not comparable to full-atom values): 4904 Å² total; per-residue (Å²): 107,70,66,57,48,50,58,54,60,24,76,85,37,41,44,22,45,70,53,71,47,58,55,30,36,36,32,34,22,65,69,73,74,43,71,34,37,41,33,67,54,88,42,26,36,28,40,34,81,82,74,46,78,75,47,71,59,35,67,46,53,38,41,49,80,52,89,47,31,38,35,40,37,41,33,31,71,89,71,51,75,47,77,49,74,37,68,33,44,67,116